Protein AF-A0A3D8YIW6-F1 (afdb_monomer)

Sequence (77 aa):
MKKIVLSFSIILLSIILTGCVDKEIKELNGEWESYDGNKLKLIIKNDSMNIIEYDDYSTKEEAEKRPHKAKIVKEDG

Radius of gyration: 17.2 Å; Cα contacts (8 Å, |Δi|>4): 85; chains: 1; bounding box: 32×40×48 Å

Foldseek 3Di:
DVVVVVVVVVVVVVVVVVVPFDPVLVVPADWDADPVGDQWIWHRDRQKIWIFGDDPVDDSVRSVVDTDIDGHDDDDD

Secondary structure (DSSP, 8-state):
-HHHHHHHHHHHHHHHHHHTS-HHHHHT-EEEEETTEEEEEEEEETTEEEEEE--TTS-HHHHTTSPEEEE------

Mean predicted aligned error: 11.06 Å

Nearest PDB structures (foldseek):
  3bpq-assembly1_B  TM=4.647E-01  e=3.072E+00  Methanocaldococcus jannaschii DSM 2661
  2khe-assembly1_A  TM=3.665E-01  e=2.117E+00  Thermus thermophilus HB8
  3bpq-assembly1_D  TM=4.768E-01  e=7.328E+00  Methanocaldococcus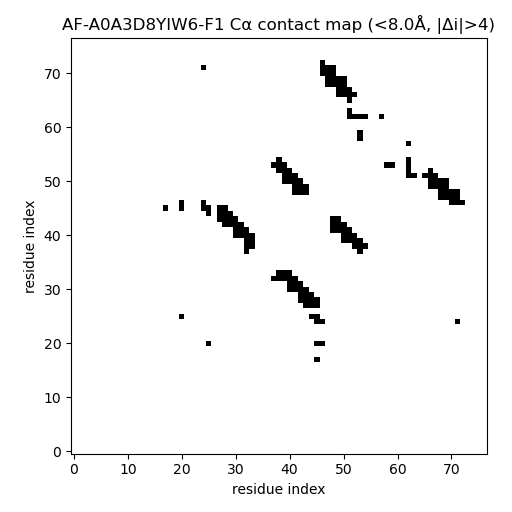 jannaschii DSM 2661
  5gt1-assembly1_A  TM=5.157E-01  e=6.887E+00  Ligilactobacillus salivarius str. Ren
  4d9o-assembly1_A  TM=5.186E-01  e=6.472E+00  Reston ebolavirus - Reston

pLDDT: mean 76.04, std 14.02, range [48.22, 93.19]

Solvent-accessible surface area (backbone atoms only — not comparable to full-atom values): 4586 Å² total; per-residue (Å²): 117,76,70,61,57,54,54,54,53,53,54,51,52,56,51,50,62,60,61,76,48,53,70,70,44,53,70,60,44,46,80,45,65,40,94,87,45,76,49,35,40,39,42,30,54,56,50,41,30,37,39,28,60,43,55,98,88,51,56,70,75,58,25,69,74,60,56,45,80,48,72,68,74,83,82,85,128

Structure (mmCIF, N/CA/C/O backbone):
data_AF-A0A3D8YIW6-F1
#
_entry.id   AF-A0A3D8YIW6-F1
#
loop_
_atom_site.group_PDB
_atom_site.id
_atom_site.type_symbol
_atom_site.label_atom_id
_atom_site.label_alt_id
_atom_site.label_comp_id
_atom_site.label_asym_id
_atom_site.label_entity_id
_atom_site.label_seq_id
_atom_site.pdbx_PDB_ins_code
_atom_site.Cartn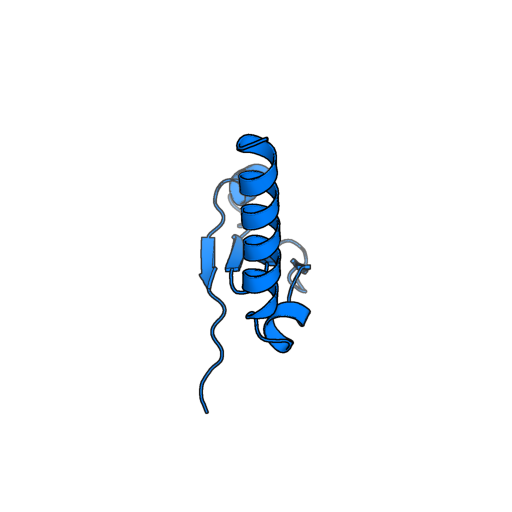_x
_atom_site.Cartn_y
_atom_site.Cartn_z
_atom_site.occupancy
_atom_site.B_iso_or_equiv
_atom_site.auth_seq_id
_atom_site.auth_comp_id
_atom_site.auth_asym_id
_atom_site.auth_atom_id
_atom_site.pdbx_PDB_model_num
ATOM 1 N N . MET A 1 1 ? -4.073 28.938 27.134 1.00 50.62 1 MET A N 1
ATOM 2 C CA . MET A 1 1 ? -4.768 27.669 27.465 1.00 50.62 1 MET A CA 1
ATOM 3 C C . MET A 1 1 ? -5.692 27.140 26.358 1.00 50.62 1 MET A C 1
ATOM 5 O O . MET A 1 1 ? -5.640 25.947 26.112 1.00 50.62 1 MET A O 1
ATOM 9 N N . LYS A 1 2 ? -6.460 27.965 25.618 1.00 50.78 2 LYS A N 1
ATOM 10 C CA . LYS A 1 2 ? -7.374 27.490 24.542 1.00 50.78 2 LYS A CA 1
ATOM 11 C C . LYS A 1 2 ? -6.725 26.643 23.423 1.00 50.78 2 LYS A C 1
ATOM 13 O O . LYS A 1 2 ? -7.361 25.724 22.928 1.00 50.78 2 LYS A O 1
ATOM 18 N N . LYS A 1 3 ? -5.466 26.917 23.043 1.00 51.91 3 LYS A N 1
ATOM 19 C CA . LYS A 1 3 ? -4.773 26.184 21.959 1.00 51.91 3 LYS A CA 1
ATOM 20 C C . LYS A 1 3 ? -4.429 24.729 22.316 1.00 51.91 3 LYS A C 1
ATOM 22 O O . LYS A 1 3 ? -4.502 23.877 21.448 1.00 51.91 3 LYS A O 1
ATOM 27 N N . ILE A 1 4 ? -4.113 24.442 23.582 1.00 55.62 4 ILE A N 1
ATOM 28 C CA . ILE A 1 4 ? -3.687 23.101 24.033 1.00 55.62 4 ILE A CA 1
ATOM 29 C C . ILE A 1 4 ? -4.870 22.120 24.054 1.00 55.62 4 ILE A C 1
ATOM 31 O O . ILE A 1 4 ? -4.723 20.955 23.696 1.00 55.62 4 ILE A O 1
ATOM 35 N N . VAL A 1 5 ? -6.062 22.605 24.418 1.00 53.88 5 VAL A N 1
ATOM 36 C CA . VAL A 1 5 ? -7.289 21.791 24.479 1.00 53.88 5 VAL A CA 1
ATOM 37 C C . VAL A 1 5 ? -7.753 21.367 23.081 1.00 53.88 5 VAL A C 1
ATOM 39 O O . VAL A 1 5 ? -8.201 20.234 22.899 1.00 53.88 5 VAL A O 1
ATOM 42 N N . LEU A 1 6 ? -7.593 22.241 22.078 1.00 53.56 6 LEU A N 1
ATOM 43 C CA . LEU A 1 6 ? -7.887 21.897 20.682 1.00 53.56 6 LEU A CA 1
ATOM 44 C C . LEU A 1 6 ? -6.941 20.805 20.159 1.00 53.56 6 LEU A C 1
ATOM 46 O O . LEU A 1 6 ? -7.379 19.873 19.495 1.00 53.56 6 LEU A O 1
ATOM 50 N N . SER A 1 7 ? -5.650 20.881 20.492 1.00 57.75 7 SER A N 1
ATOM 51 C CA . SER A 1 7 ? -4.673 19.872 20.065 1.00 57.75 7 SER A CA 1
ATOM 52 C C . SER A 1 7 ? -4.983 18.489 20.646 1.00 57.75 7 SER A C 1
ATOM 54 O O . SER A 1 7 ? -4.933 17.497 19.925 1.00 57.75 7 SER A O 1
ATOM 56 N N . PHE A 1 8 ? -5.359 18.415 21.928 1.00 57.00 8 PHE A N 1
ATOM 57 C CA . PHE A 1 8 ? -5.706 17.151 22.590 1.00 57.00 8 PHE A CA 1
ATOM 58 C C . PHE A 1 8 ? -6.960 16.492 22.008 1.00 57.00 8 PHE A C 1
ATOM 60 O O . PHE A 1 8 ? -6.996 15.275 21.841 1.00 57.00 8 PHE A O 1
ATOM 67 N N . SER A 1 9 ? -7.973 17.289 21.662 1.00 60.47 9 SER A N 1
ATOM 68 C CA . SER A 1 9 ? -9.208 16.774 21.058 1.00 60.47 9 SER A CA 1
ATOM 69 C C . SER A 1 9 ? -8.976 16.225 19.646 1.00 60.47 9 SER A C 1
ATOM 71 O O . SER A 1 9 ? -9.521 15.176 19.309 1.00 60.47 9 SER A O 1
ATOM 73 N N . ILE A 1 10 ? -8.098 16.850 18.855 1.00 61.19 10 ILE A N 1
ATOM 74 C CA . ILE A 1 10 ? -7.718 16.356 17.520 1.00 61.19 10 ILE A CA 1
ATOM 75 C C . ILE A 1 10 ? -6.936 15.036 17.611 1.00 61.19 10 ILE A C 1
ATOM 77 O O . ILE A 1 10 ? -7.203 14.107 16.847 1.00 61.19 10 ILE A O 1
ATOM 81 N N . ILE A 1 11 ? -6.007 14.916 18.567 1.00 60.75 11 ILE A N 1
ATOM 82 C CA . ILE A 1 11 ? -5.251 13.673 18.793 1.00 60.75 11 ILE A CA 1
ATOM 83 C C . ILE A 1 11 ? -6.201 12.536 19.195 1.00 60.75 11 ILE A C 1
ATOM 85 O O . ILE A 1 11 ? -6.109 11.438 18.651 1.00 60.75 11 ILE A O 1
ATOM 89 N N . LEU A 1 12 ? -7.163 12.807 20.081 1.00 57.09 12 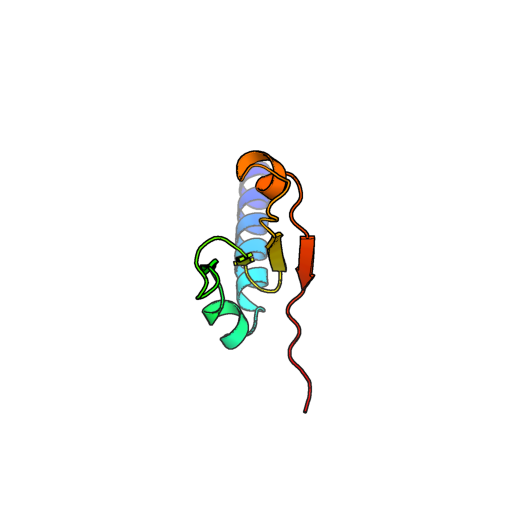LEU A N 1
ATOM 90 C CA . LEU A 1 12 ? -8.132 11.809 20.537 1.00 57.09 12 LEU A CA 1
ATOM 91 C C . LEU A 1 12 ? -9.055 11.329 19.400 1.00 57.09 12 LEU A C 1
ATOM 93 O O . LEU A 1 12 ? -9.261 10.129 19.244 1.00 57.09 12 LEU A O 1
ATOM 97 N N . LEU A 1 13 ? -9.545 12.243 18.555 1.00 58.12 13 LEU A N 1
ATOM 98 C CA . LEU A 1 13 ? -10.334 11.908 17.359 1.00 58.12 13 LEU A CA 1
ATOM 99 C C . LEU A 1 13 ? -9.546 11.046 16.361 1.00 58.12 13 LEU A C 1
ATOM 101 O O . LEU A 1 13 ? -10.095 10.107 15.787 1.00 58.12 13 LEU A O 1
ATOM 105 N N . SER A 1 14 ? -8.250 11.323 16.201 1.00 55.16 14 SER A N 1
ATOM 106 C CA . SER A 1 14 ? -7.358 10.566 15.313 1.00 55.16 14 SER A CA 1
ATOM 107 C C . SER A 1 14 ? -7.180 9.109 15.767 1.00 55.16 14 SER A C 1
ATOM 109 O O . SER A 1 14 ? -7.121 8.203 14.934 1.00 55.16 14 SER A O 1
ATOM 111 N N . ILE A 1 15 ? -7.143 8.876 17.086 1.00 58.75 15 ILE A N 1
ATOM 112 C CA . ILE A 1 15 ? -7.032 7.543 17.705 1.00 58.75 15 ILE A CA 1
ATOM 113 C C . ILE A 1 15 ? -8.362 6.776 17.616 1.00 58.75 15 ILE A C 1
ATOM 115 O O . ILE A 1 15 ? -8.376 5.575 17.358 1.00 58.75 15 ILE A O 1
ATOM 119 N N . ILE A 1 16 ? -9.501 7.454 17.789 1.00 52.62 16 ILE A N 1
ATOM 120 C CA . ILE A 1 16 ? -10.825 6.811 17.725 1.00 52.62 16 ILE A CA 1
ATOM 121 C C . ILE A 1 16 ? -11.161 6.383 16.290 1.00 52.62 16 ILE A C 1
ATOM 123 O O . ILE A 1 16 ? -11.660 5.279 16.081 1.00 52.62 16 ILE A O 1
ATOM 127 N N . LEU A 1 17 ? -10.820 7.204 15.290 1.00 52.41 17 LEU A N 1
ATOM 128 C CA . LEU A 1 17 ? -10.996 6.846 13.878 1.00 52.41 17 LEU A CA 1
ATOM 129 C C . LEU A 1 17 ? -10.140 5.640 13.475 1.00 52.41 17 LEU A C 1
ATOM 131 O O . LEU A 1 17 ? -10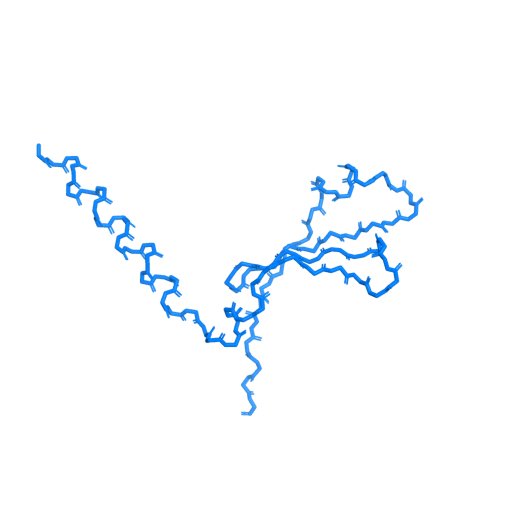.591 4.812 12.693 1.00 52.41 17 LEU A O 1
ATOM 135 N N . THR A 1 18 ? -8.941 5.493 14.048 1.00 54.91 18 THR A N 1
ATOM 136 C CA . THR A 1 18 ? -8.147 4.262 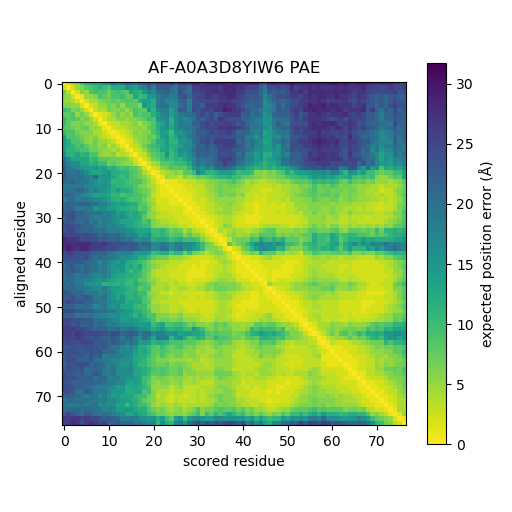13.896 1.00 54.91 18 THR A CA 1
ATOM 137 C C . THR A 1 18 ? -8.726 3.098 14.705 1.00 54.91 18 THR A C 1
ATOM 139 O O . THR A 1 18 ? -8.568 1.948 14.312 1.00 54.91 18 THR A O 1
ATOM 142 N N . GLY A 1 19 ? -9.450 3.352 15.797 1.00 54.00 19 GLY A N 1
ATOM 143 C CA . GLY A 1 19 ? -10.173 2.350 16.584 1.00 54.00 19 GLY A CA 1
ATOM 144 C C . GLY A 1 19 ? -11.330 1.673 15.839 1.00 54.00 19 GLY A C 1
ATOM 145 O O . GLY A 1 19 ? -11.462 0.458 15.955 1.00 54.00 19 GLY A O 1
ATOM 146 N N . CYS A 1 20 ? -12.089 2.419 15.027 1.00 60.66 20 CYS A N 1
ATOM 147 C CA . CYS A 1 20 ? -13.254 1.921 14.272 1.00 60.66 20 CYS A CA 1
ATOM 148 C C . CYS A 1 20 ? -12.926 1.094 13.018 1.00 60.66 20 CYS A C 1
ATOM 150 O O . CYS A 1 20 ? -13.839 0.617 12.354 1.00 60.66 20 CYS A O 1
ATOM 152 N N . VAL A 1 21 ? -11.650 0.939 12.667 1.00 66.94 21 VAL A N 1
ATOM 153 C CA . VAL A 1 21 ? -11.248 0.125 11.515 1.00 66.94 21 VAL A CA 1
ATOM 154 C C . VAL A 1 21 ? -11.207 -1.342 11.937 1.00 66.94 21 VAL A C 1
ATOM 156 O O . VAL A 1 21 ? -10.594 -1.671 12.963 1.00 66.94 21 VAL A O 1
ATOM 159 N N . ASP A 1 22 ? -11.858 -2.194 11.140 1.00 75.44 22 ASP A N 1
ATOM 160 C CA . ASP A 1 22 ? -11.934 -3.642 11.334 1.00 75.44 22 ASP A CA 1
ATOM 161 C C . ASP A 1 22 ? -10.551 -4.250 11.587 1.00 75.44 22 ASP A C 1
ATOM 163 O O . ASP A 1 22 ? -9.553 -3.845 10.984 1.00 75.44 22 ASP A O 1
ATOM 167 N N . LYS A 1 23 ? -10.477 -5.232 12.491 1.00 81.31 23 LYS A N 1
ATOM 168 C CA . LYS A 1 23 ? -9.202 -5.867 12.859 1.00 81.31 23 LYS A CA 1
ATOM 169 C C . LYS A 1 23 ? -8.517 -6.493 11.638 1.00 81.31 23 LYS A C 1
ATOM 171 O O . LYS A 1 23 ? -7.317 -6.324 11.471 1.00 81.31 23 LYS A O 1
ATOM 176 N N . GLU A 1 24 ? -9.295 -7.133 10.772 1.00 80.06 24 GLU A N 1
ATOM 177 C CA . GLU A 1 24 ? -8.829 -7.752 9.524 1.00 80.06 24 GLU A CA 1
ATOM 178 C C . GLU A 1 24 ? -8.228 -6.702 8.579 1.00 80.06 24 GLU A C 1
ATOM 180 O O . GLU A 1 24 ? -7.129 -6.873 8.063 1.00 80.06 24 GLU A O 1
ATOM 185 N N . ILE A 1 25 ? -8.893 -5.553 8.430 1.00 80.00 25 ILE A N 1
ATOM 186 C CA . ILE A 1 25 ? -8.397 -4.431 7.622 1.00 80.00 25 ILE A CA 1
ATOM 187 C C . ILE A 1 25 ? -7.099 -3.861 8.216 1.00 80.00 25 ILE A C 1
ATOM 189 O O . ILE A 1 25 ? -6.174 -3.514 7.484 1.00 80.00 25 ILE A O 1
ATOM 193 N N . LYS A 1 26 ? -6.983 -3.799 9.548 1.00 82.25 26 LYS A N 1
ATOM 194 C CA . LYS A 1 26 ? -5.740 -3.371 10.210 1.00 82.25 26 LYS A CA 1
ATOM 195 C C . LYS A 1 26 ? -4.577 -4.323 9.973 1.00 82.25 26 LYS A C 1
ATOM 197 O O . LYS A 1 26 ? -3.448 -3.849 9.890 1.00 82.25 26 LYS A O 1
ATOM 202 N N . GLU A 1 27 ? -4.834 -5.625 9.898 1.00 85.94 27 GLU A N 1
ATOM 203 C CA . GLU A 1 27 ? -3.810 -6.638 9.622 1.00 85.94 27 GLU A CA 1
ATOM 204 C C . GLU A 1 27 ? -3.263 -6.523 8.190 1.00 85.94 27 GLU A C 1
ATOM 206 O O . GLU A 1 27 ? -2.107 -6.861 7.951 1.00 85.94 27 GLU A O 1
ATOM 211 N N . LEU A 1 28 ? -4.044 -5.962 7.261 1.00 85.81 28 LEU A N 1
ATOM 212 C CA . LEU A 1 28 ? -3.609 -5.682 5.889 1.00 85.81 28 LEU A CA 1
ATOM 213 C C . LEU A 1 28 ? -2.728 -4.429 5.758 1.00 85.81 28 LEU A C 1
ATOM 215 O O . LEU A 1 28 ? -2.158 -4.203 4.689 1.00 85.81 28 LEU A O 1
ATOM 219 N N . ASN A 1 29 ? -2.600 -3.608 6.806 1.00 88.38 29 ASN A N 1
ATOM 220 C CA . ASN A 1 29 ? -1.777 -2.400 6.765 1.00 88.38 29 ASN A CA 1
ATOM 221 C C . ASN A 1 29 ? -0.3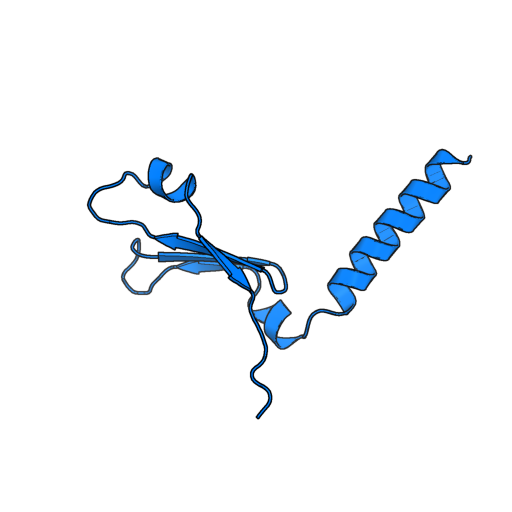18 -2.722 6.438 1.00 88.38 29 ASN A C 1
ATOM 223 O O . ASN A 1 29 ? 0.318 -3.524 7.118 1.00 88.38 29 ASN A O 1
ATOM 227 N N . GLY A 1 30 ? 0.240 -2.013 5.460 1.00 89.44 30 GLY A N 1
ATOM 228 C CA . GLY A 1 30 ? 1.624 -2.205 5.050 1.00 89.44 30 GLY A CA 1
ATOM 229 C C . GLY A 1 30 ? 1.848 -1.948 3.569 1.00 89.44 30 GLY A C 1
ATOM 230 O O . GLY A 1 30 ? 0.974 -1.439 2.862 1.00 89.44 30 GLY A O 1
ATOM 231 N N . GLU A 1 31 ? 3.050 -2.300 3.127 1.00 91.50 31 GLU A N 1
ATOM 232 C CA . GLU A 1 31 ? 3.441 -2.303 1.723 1.00 91.50 31 GLU A CA 1
ATOM 233 C C . GLU A 1 31 ? 3.486 -3.749 1.230 1.00 91.50 31 GLU A C 1
ATOM 235 O O . GLU A 1 31 ? 4.143 -4.595 1.838 1.00 91.50 31 GLU A O 1
ATOM 240 N N . TRP A 1 32 ? 2.779 -4.022 0.138 1.00 88.94 32 TRP A N 1
ATOM 241 C CA . TRP A 1 32 ? 2.727 -5.330 -0.502 1.00 88.94 32 TRP A CA 1
ATOM 242 C C . TRP A 1 32 ? 3.239 -5.210 -1.928 1.00 88.94 32 TRP A C 1
ATOM 244 O O . TRP A 1 32 ? 2.882 -4.272 -2.641 1.00 88.94 32 TRP A O 1
ATOM 254 N N . GLU A 1 33 ? 4.041 -6.175 -2.353 1.00 88.50 33 GLU A N 1
ATOM 255 C CA . GLU A 1 33 ? 4.575 -6.251 -3.710 1.00 88.50 33 GLU A CA 1
ATOM 256 C C . GLU A 1 33 ? 4.098 -7.541 -4.380 1.00 88.50 33 GLU A C 1
ATOM 258 O O . GLU A 1 33 ? 3.885 -8.563 -3.721 1.00 88.50 33 GLU A O 1
ATOM 263 N N . SER A 1 34 ? 3.891 -7.498 -5.698 1.00 82.88 34 SER A N 1
ATOM 264 C CA . SER A 1 34 ? 3.508 -8.691 -6.458 1.00 82.88 34 SER A CA 1
ATOM 265 C C . SER A 1 34 ? 4.572 -9.790 -6.382 1.00 82.88 34 SER A C 1
ATOM 267 O O . SER A 1 34 ? 5.766 -9.505 -6.366 1.00 82.88 34 SER A O 1
ATOM 269 N N . TYR A 1 35 ? 4.144 -11.055 -6.441 1.00 74.38 35 TYR A N 1
ATOM 270 C CA . TYR A 1 35 ? 5.054 -12.207 -6.517 1.00 74.38 35 TYR A CA 1
ATOM 271 C C . TYR A 1 35 ? 5.992 -12.152 -7.738 1.00 74.38 35 TYR A C 1
ATOM 273 O O . TYR A 1 35 ? 7.147 -12.559 -7.655 1.00 74.38 35 TYR A O 1
ATOM 281 N N . ASP A 1 36 ? 5.526 -11.558 -8.841 1.00 73.06 36 ASP A N 1
ATOM 282 C CA . ASP A 1 36 ? 6.316 -11.284 -10.051 1.00 73.06 36 ASP A CA 1
ATOM 283 C C . ASP A 1 36 ? 7.351 -10.146 -9.867 1.00 73.06 36 ASP A C 1
ATOM 285 O O . ASP A 1 36 ? 7.947 -9.664 -10.834 1.00 73.06 36 ASP A O 1
ATOM 289 N N . GLY A 1 37 ? 7.582 -9.691 -8.631 1.00 65.81 37 GLY A N 1
ATOM 290 C CA . GLY A 1 37 ? 8.513 -8.624 -8.294 1.00 65.81 37 GLY A CA 1
ATOM 291 C C . GLY A 1 37 ? 7.906 -7.255 -8.566 1.00 65.81 37 GLY A C 1
ATOM 292 O O . GLY A 1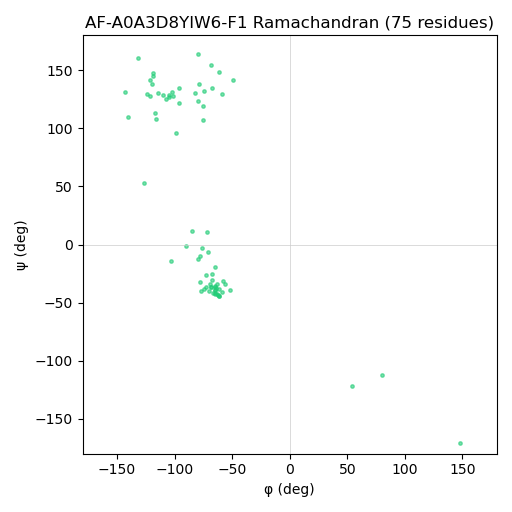 37 ? 6.985 -6.816 -7.892 1.00 65.81 37 GLY A O 1
ATOM 293 N N . ASN A 1 38 ? 8.413 -6.523 -9.544 1.00 67.50 38 ASN A N 1
ATOM 294 C CA . ASN A 1 38 ? 8.185 -5.081 -9.611 1.00 67.50 38 ASN A CA 1
ATOM 295 C C . ASN A 1 38 ? 6.883 -4.641 -10.291 1.00 67.50 38 ASN A C 1
ATOM 297 O O . ASN A 1 38 ? 6.802 -3.466 -10.582 1.00 67.50 38 ASN A O 1
ATOM 301 N N . LYS A 1 39 ? 5.903 -5.501 -10.598 1.00 79.88 39 LYS A N 1
ATOM 302 C CA . LYS A 1 39 ? 4.743 -5.089 -11.426 1.00 79.88 39 LYS A CA 1
ATOM 303 C C . LYS A 1 39 ? 3.694 -4.277 -10.665 1.00 79.88 39 LYS A C 1
ATOM 305 O O . LYS A 1 39 ? 3.040 -3.415 -11.244 1.00 79.88 39 LYS A O 1
ATOM 310 N N . LEU A 1 40 ? 3.526 -4.555 -9.374 1.00 86.00 40 LEU A N 1
ATOM 311 C CA . LEU A 1 40 ? 2.479 -3.951 -8.556 1.00 86.00 40 LEU A CA 1
ATOM 312 C C . LEU A 1 40 ? 2.9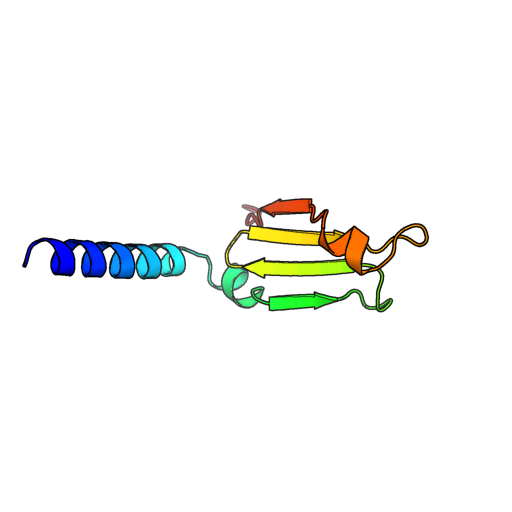90 -3.695 -7.143 1.00 86.00 40 LEU A C 1
ATOM 314 O O . LEU A 1 40 ? 3.516 -4.610 -6.505 1.00 86.00 40 LEU A O 1
ATOM 318 N N . LYS A 1 41 ? 2.757 -2.482 -6.641 1.00 89.62 41 LYS A N 1
ATOM 319 C CA . LYS A 1 41 ? 2.921 -2.134 -5.230 1.00 89.62 41 LYS A CA 1
ATOM 320 C C . LYS A 1 41 ? 1.603 -1.628 -4.660 1.00 89.62 41 LYS A C 1
ATOM 322 O O . LYS A 1 41 ? 0.989 -0.710 -5.201 1.00 89.62 41 LYS A O 1
ATOM 327 N N . LEU A 1 42 ? 1.178 -2.220 -3.550 1.00 90.25 42 LEU A N 1
ATOM 328 C CA . LEU A 1 42 ? -0.005 -1.821 -2.796 1.00 90.25 42 LEU A CA 1
ATOM 329 C C . LEU A 1 42 ? 0.436 -1.205 -1.473 1.00 90.25 42 LEU A C 1
ATOM 331 O O . LEU A 1 42 ? 1.204 -1.810 -0.730 1.00 90.25 42 LEU A O 1
ATOM 335 N N . ILE A 1 43 ? -0.067 -0.016 -1.160 1.00 91.75 43 ILE A N 1
ATOM 336 C CA . ILE A 1 43 ? 0.162 0.655 0.121 1.00 91.75 43 ILE A CA 1
ATOM 337 C C . ILE A 1 43 ? -1.188 0.768 0.819 1.00 91.75 43 ILE A C 1
ATOM 339 O O . ILE A 1 43 ? -2.038 1.561 0.405 1.00 91.75 43 ILE A O 1
ATOM 343 N N . ILE A 1 44 ? -1.384 -0.029 1.866 1.00 89.50 44 ILE A N 1
ATOM 344 C CA . ILE A 1 44 ? -2.644 -0.112 2.609 1.00 89.50 44 ILE A CA 1
ATOM 345 C C . ILE A 1 44 ? -2.500 0.622 3.939 1.00 89.50 44 ILE A C 1
ATOM 347 O O . ILE A 1 44 ? -1.562 0.389 4.708 1.00 89.50 44 ILE A O 1
ATOM 351 N N . LYS A 1 45 ? -3.448 1.521 4.212 1.00 88.50 45 LYS A N 1
ATOM 352 C CA . LYS A 1 45 ? -3.561 2.251 5.471 1.00 88.50 45 LYS A CA 1
ATOM 353 C C . LYS A 1 45 ? -5.025 2.370 5.872 1.00 88.50 45 LYS A C 1
ATOM 355 O O . LYS A 1 45 ? -5.777 3.158 5.299 1.00 88.50 45 LYS A O 1
ATOM 360 N N . ASN A 1 46 ? -5.381 1.650 6.926 1.00 83.75 46 ASN A N 1
ATOM 361 C CA . ASN A 1 46 ? -6.746 1.408 7.353 1.00 83.75 46 ASN A CA 1
ATOM 362 C C . ASN A 1 46 ? -7.551 0.835 6.178 1.00 83.75 46 ASN A C 1
ATOM 364 O O . ASN A 1 46 ? -7.164 -0.172 5.606 1.00 83.75 46 ASN A O 1
ATOM 368 N N . ASP A 1 47 ? -8.625 1.497 5.776 1.00 84.12 47 ASP A N 1
ATOM 369 C CA . ASP A 1 47 ? -9.480 1.125 4.652 1.00 84.12 47 ASP A CA 1
ATOM 370 C C . ASP A 1 47 ? -9.035 1.738 3.313 1.00 84.12 47 ASP A C 1
ATOM 372 O O . ASP A 1 47 ? -9.664 1.491 2.287 1.00 84.12 47 ASP A O 1
ATOM 376 N N . SER A 1 48 ? -7.971 2.544 3.293 1.00 88.06 48 SER A N 1
ATOM 377 C CA . SER A 1 48 ? -7.460 3.178 2.079 1.00 88.06 48 SER A CA 1
ATOM 378 C C . SER A 1 48 ? -6.317 2.368 1.485 1.00 88.06 48 SER A C 1
ATOM 380 O O . SER A 1 48 ? -5.368 2.0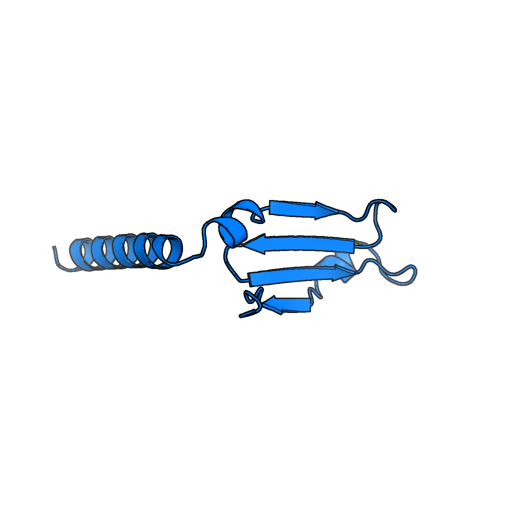11 2.180 1.00 88.06 48 SER A O 1
ATOM 382 N N . MET A 1 49 ? -6.355 2.179 0.171 1.00 91.12 49 MET A N 1
ATOM 383 C CA . MET A 1 49 ? -5.309 1.515 -0.596 1.00 91.12 49 MET A CA 1
ATOM 384 C C . MET A 1 49 ? -4.820 2.436 -1.715 1.00 91.12 49 MET A C 1
ATOM 386 O O . MET A 1 49 ? -5.624 2.973 -2.477 1.00 91.12 49 MET A O 1
ATOM 390 N N . ASN A 1 50 ? -3.504 2.607 -1.819 1.00 93.19 50 ASN A N 1
ATOM 391 C CA . ASN A 1 50 ? -2.866 3.157 -3.011 1.00 93.19 50 ASN A CA 1
ATOM 392 C C . ASN A 1 50 ? -2.273 2.002 -3.816 1.00 93.19 50 ASN A C 1
ATOM 394 O O . ASN A 1 50 ? -1.509 1.206 -3.276 1.00 93.19 50 ASN A O 1
ATOM 398 N N . ILE A 1 51 ? -2.615 1.937 -5.093 1.00 91.44 51 ILE A N 1
ATOM 399 C CA . ILE A 1 51 ? -2.132 0.952 -6.050 1.00 91.44 51 ILE A CA 1
ATOM 400 C C . ILE A 1 51 ? -1.167 1.672 -6.985 1.00 91.44 51 ILE A C 1
ATOM 402 O O . ILE A 1 51 ? -1.519 2.691 -7.581 1.00 91.44 51 ILE A O 1
ATOM 406 N N . ILE A 1 52 ? 0.047 1.154 -7.097 1.00 91.12 52 ILE A N 1
ATOM 407 C CA . ILE A 1 52 ? 1.075 1.645 -8.006 1.00 91.12 52 ILE A CA 1
ATOM 408 C C . ILE A 1 52 ? 1.358 0.514 -8.986 1.00 91.12 52 ILE A C 1
ATOM 410 O O . ILE A 1 52 ? 1.844 -0.549 -8.596 1.00 91.12 52 ILE A O 1
ATOM 414 N N . GLU A 1 53 ? 1.004 0.746 -10.243 1.00 88.44 53 GLU A N 1
ATOM 415 C CA . GLU A 1 53 ? 1.276 -0.165 -11.348 1.00 88.44 53 GLU A CA 1
ATOM 416 C C . GLU A 1 53 ? 2.553 0.291 -12.039 1.00 88.44 53 GLU A C 1
ATOM 418 O O . GLU A 1 53 ? 2.662 1.433 -12.489 1.00 88.44 53 GLU A O 1
ATOM 423 N N . TYR A 1 54 ? 3.535 -0.598 -12.093 1.00 85.88 54 TYR A N 1
ATOM 424 C CA . TYR A 1 54 ? 4.767 -0.361 -12.822 1.00 85.88 54 TYR A CA 1
ATOM 425 C C . TYR A 1 54 ? 4.632 -1.064 -14.171 1.00 85.88 54 TYR A C 1
ATOM 427 O O . TYR A 1 54 ? 4.817 -2.279 -14.275 1.00 85.88 54 TYR A O 1
ATOM 435 N N . ASP A 1 55 ? 4.235 -0.302 -15.186 1.00 79.88 55 ASP A N 1
ATOM 436 C CA . ASP A 1 55 ? 4.204 -0.784 -16.562 1.00 79.88 55 ASP A CA 1
ATOM 437 C C . ASP A 1 55 ? 5.607 -0.763 -17.194 1.00 79.88 55 ASP A C 1
ATOM 439 O O . ASP A 1 55 ? 6.536 -0.124 -16.698 1.00 79.88 55 ASP A O 1
ATOM 443 N N . ASP A 1 56 ? 5.768 -1.470 -18.314 1.00 79.00 56 ASP A N 1
ATOM 444 C CA . ASP A 1 56 ? 7.042 -1.530 -19.045 1.00 79.00 56 ASP A CA 1
ATOM 445 C C . ASP A 1 56 ? 7.394 -0.204 -19.755 1.00 79.00 56 ASP A C 1
ATOM 447 O O . ASP A 1 56 ? 8.472 -0.074 -20.341 1.00 79.00 56 ASP A O 1
ATOM 451 N N . TYR A 1 57 ? 6.485 0.777 -19.740 1.00 71.88 57 TYR A N 1
ATOM 452 C CA . TYR A 1 57 ? 6.594 2.031 -20.488 1.00 71.88 57 TYR A CA 1
ATOM 453 C C . TYR A 1 57 ? 7.002 3.223 -19.615 1.00 71.88 57 TYR A C 1
ATOM 455 O O . TYR A 1 57 ? 7.403 4.257 -20.156 1.00 71.88 57 TYR A O 1
ATOM 463 N N . SER A 1 58 ? 6.925 3.085 -18.292 1.00 76.06 58 SER A N 1
ATOM 464 C CA . SER A 1 58 ? 7.153 4.147 -17.316 1.00 76.06 58 SER A CA 1
ATOM 465 C C . SER A 1 58 ? 8.321 3.805 -16.400 1.00 76.06 58 SER A C 1
ATOM 467 O O . SER A 1 58 ? 8.526 2.663 -15.987 1.00 76.06 58 SER A O 1
ATOM 469 N N . THR A 1 59 ? 9.088 4.816 -16.004 1.00 84.88 59 THR A N 1
ATOM 470 C CA . THR A 1 59 ? 10.056 4.629 -14.917 1.00 84.88 59 THR A CA 1
ATOM 471 C C . THR A 1 59 ? 9.328 4.418 -13.584 1.00 84.88 59 THR A C 1
ATOM 473 O O . THR A 1 59 ? 8.217 4.915 -13.383 1.00 84.88 59 THR A O 1
ATOM 476 N N . LYS A 1 60 ? 9.970 3.741 -12.618 1.00 82.50 60 LYS A N 1
ATOM 477 C CA . LYS A 1 60 ? 9.414 3.588 -11.257 1.00 82.50 60 LYS A CA 1
ATOM 478 C C . LYS A 1 60 ? 8.998 4.927 -10.641 1.00 82.50 60 LYS A C 1
ATOM 480 O O . LYS A 1 60 ? 7.951 5.023 -10.013 1.00 82.50 60 LYS A O 1
ATOM 485 N N . GLU A 1 61 ? 9.796 5.965 -10.871 1.00 84.44 61 GLU A N 1
ATOM 486 C CA . GLU A 1 61 ? 9.540 7.309 -10.352 1.00 84.44 61 GLU A CA 1
ATOM 487 C C . GLU A 1 61 ? 8.295 7.968 -10.977 1.00 84.44 61 GLU A C 1
ATOM 489 O O . GLU A 1 61 ? 7.621 8.772 -10.335 1.00 84.44 61 GLU A O 1
ATOM 494 N N . GLU A 1 62 ? 7.971 7.649 -12.231 1.00 85.00 62 GLU A N 1
ATOM 495 C CA . GLU A 1 62 ? 6.762 8.139 -12.901 1.00 85.00 62 GLU A CA 1
ATOM 496 C C . GLU A 1 62 ? 5.510 7.391 -12.446 1.00 85.00 62 GLU A C 1
ATOM 498 O O . GLU A 1 62 ? 4.478 8.028 -12.217 1.00 85.00 62 GLU A O 1
ATOM 503 N N . ALA A 1 63 ? 5.611 6.073 -12.256 1.00 85.19 63 ALA A N 1
ATOM 504 C CA . ALA A 1 63 ? 4.530 5.246 -11.725 1.00 85.19 63 ALA A CA 1
ATOM 505 C C . ALA A 1 63 ? 4.126 5.687 -10.306 1.00 85.19 63 ALA A C 1
ATOM 507 O O . ALA A 1 63 ? 2.946 5.887 -10.015 1.00 85.19 63 ALA A O 1
ATOM 508 N N . GLU A 1 64 ? 5.102 5.962 -9.435 1.00 85.38 64 GLU A N 1
ATOM 509 C CA . GLU A 1 64 ? 4.858 6.417 -8.056 1.00 85.38 64 GLU A CA 1
ATOM 510 C C . GLU A 1 64 ? 4.189 7.799 -7.967 1.00 85.38 64 GLU A C 1
ATOM 512 O O . GLU A 1 64 ? 3.564 8.126 -6.955 1.00 85.38 64 GLU A O 1
ATOM 517 N N . LYS A 1 65 ? 4.252 8.607 -9.035 1.00 88.50 65 LYS A N 1
ATOM 518 C CA . LYS A 1 65 ? 3.545 9.898 -9.126 1.00 88.50 65 LYS A CA 1
ATOM 519 C C . LYS A 1 65 ? 2.067 9.742 -9.490 1.00 88.50 65 LYS A C 1
ATOM 521 O O . LYS A 1 65 ? 1.320 10.716 -9.381 1.00 88.50 65 LYS A O 1
ATOM 526 N N . ARG A 1 66 ? 1.629 8.554 -9.922 1.00 86.69 66 ARG A N 1
ATOM 527 C CA . ARG A 1 66 ? 0.262 8.289 -10.405 1.00 86.69 66 ARG A CA 1
ATOM 528 C C . ARG A 1 66 ? -0.405 7.109 -9.681 1.00 86.69 66 ARG A C 1
ATOM 530 O O . ARG A 1 66 ? -0.908 6.206 -10.342 1.00 86.69 66 ARG A O 1
ATOM 537 N N . PRO A 1 67 ? -0.460 7.101 -8.337 1.00 89.38 67 PRO A N 1
ATOM 538 C CA . PRO A 1 67 ? -1.124 6.024 -7.619 1.00 89.38 67 PRO A CA 1
ATOM 539 C C . PRO A 1 67 ? -2.637 6.044 -7.870 1.00 89.38 67 PRO A C 1
ATOM 541 O O . PRO A 1 67 ? -3.292 7.087 -7.744 1.00 89.38 67 PRO A O 1
ATOM 544 N N . HIS A 1 68 ? -3.211 4.876 -8.137 1.00 90.81 68 HIS A N 1
ATOM 545 C CA . HIS A 1 68 ? -4.654 4.679 -8.107 1.00 90.81 68 HIS A CA 1
ATOM 546 C C . HIS A 1 68 ? -5.116 4.520 -6.662 1.00 90.81 68 HIS A C 1
ATOM 548 O O . HIS A 1 68 ? -4.477 3.844 -5.860 1.00 90.81 68 HIS A O 1
ATOM 554 N N . LYS A 1 69 ? -6.238 5.147 -6.312 1.00 91.75 69 LYS A N 1
ATOM 555 C CA . LYS A 1 69 ? -6.814 5.044 -4.969 1.00 91.75 69 LYS A CA 1
ATOM 556 C C . LYS A 1 69 ? -7.992 4.090 -4.987 1.00 91.75 69 LYS A C 1
ATOM 558 O O . LYS A 1 69 ? -8.894 4.247 -5.805 1.00 91.75 69 LYS A O 1
ATOM 563 N N . ALA A 1 70 ? -8.007 3.162 -4.045 1.00 89.94 70 ALA A N 1
ATOM 564 C CA . ALA A 1 70 ? -9.115 2.255 -3.807 1.00 89.94 70 ALA A CA 1
ATOM 565 C C . ALA A 1 70 ? -9.456 2.213 -2.315 1.00 89.94 70 ALA A C 1
ATOM 567 O O . ALA A 1 70 ? -8.650 2.589 -1.459 1.00 89.94 70 ALA A O 1
ATOM 568 N N . LYS A 1 71 ? -10.673 1.760 -2.017 1.00 88.31 71 LYS A N 1
ATOM 569 C CA . LYS A 1 71 ? -11.151 1.555 -0.654 1.00 88.31 71 LYS A CA 1
ATOM 570 C C . LYS A 1 71 ? -11.392 0.069 -0.422 1.00 88.31 71 LYS A C 1
ATOM 572 O O . LYS A 1 71 ? -12.067 -0.566 -1.226 1.00 88.31 71 LYS A O 1
ATOM 577 N N . ILE A 1 72 ? -10.856 -0.461 0.669 1.00 83.81 72 ILE A N 1
ATOM 578 C CA . ILE A 1 72 ? -11.119 -1.824 1.122 1.00 83.81 72 ILE A CA 1
ATOM 579 C C . ILE A 1 72 ? -12.471 -1.813 1.829 1.00 83.81 72 ILE A C 1
ATOM 581 O O . ILE A 1 72 ? -12.693 -1.039 2.763 1.00 83.81 72 ILE A O 1
ATOM 585 N N . VAL A 1 73 ? -13.379 -2.658 1.357 1.00 82.31 73 VAL A N 1
ATOM 586 C CA . VAL A 1 73 ? -14.688 -2.883 1.967 1.00 82.31 73 VAL A CA 1
ATOM 587 C C . VAL A 1 73 ? -14.800 -4.355 2.324 1.00 82.31 73 VAL A C 1
ATOM 589 O O . VAL A 1 73 ? -14.310 -5.212 1.590 1.00 82.31 73 VAL A O 1
ATOM 592 N N . LYS A 1 74 ? -15.412 -4.638 3.470 1.00 75.88 74 LYS A N 1
ATOM 593 C CA . LYS A 1 74 ? -15.777 -5.999 3.836 1.00 75.88 74 LYS A CA 1
ATOM 594 C C . LYS A 1 74 ? -16.985 -6.399 2.996 1.00 75.88 74 LYS A C 1
ATOM 596 O O . LYS A 1 74 ? -17.919 -5.613 2.864 1.00 75.88 74 LYS A O 1
ATOM 601 N N . GLU A 1 75 ? -16.931 -7.575 2.388 1.00 78.69 75 GLU A N 1
ATOM 602 C CA . GLU A 1 75 ? -18.098 -8.144 1.726 1.00 78.69 75 GLU A CA 1
ATOM 603 C C . GLU A 1 75 ? -19.036 -8.672 2.817 1.00 78.69 75 GLU A C 1
ATOM 605 O O . GLU A 1 75 ? -18.635 -9.508 3.631 1.00 78.69 75 GLU A O 1
ATOM 610 N N . ASP A 1 76 ? -20.250 -8.128 2.883 1.00 68.50 76 ASP A N 1
ATOM 611 C CA . ASP A 1 76 ? -21.294 -8.653 3.757 1.00 68.50 76 ASP A CA 1
ATOM 612 C C . ASP A 1 76 ? -21.834 -9.935 3.108 1.00 68.50 76 ASP A C 1
ATOM 614 O O . ASP A 1 76 ? -22.484 -9.878 2.062 1.00 68.50 76 ASP A O 1
ATOM 618 N N . GLY A 1 77 ? -21.481 -11.084 3.691 1.00 48.22 77 GLY A N 1
ATOM 619 C CA . GLY A 1 77 ? -21.974 -12.404 3.281 1.00 48.22 77 GLY A CA 1
ATOM 620 C C . GLY A 1 77 ? -23.429 -12.661 3.649 1.00 48.22 77 GLY A C 1
ATOM 621 O O . GLY A 1 77 ? -23.921 -12.050 4.626 1.00 48.22 77 GLY A O 1
#

Organism: Staphylococcus pseudintermedius (NCBI:txid283734)